Protein AF-A0ABD4REU6-F1 (afdb_monomer_lite)

Secondary structure (DSSP, 8-state):
--GGGGGGHHHHHHHHHHHHHHHHHHHHHHHT--HHHHHHHHHHHHHHHHHHHHHHHHHHHHS-TTSTTHHHHHHHHHHHHHHHHHHHHHHHHHHHHHHH--

Sequence (102 aa):
MYHFKFAFFPYIVLFIIVIVNFCKAIYSNKKKTERNFNKIDLIIDVFCGIAMWSGLMFQGVLADNSAGGYNVWAISLEIISIISFIIFIANLILVLKRSLGK

Structure (mmCIF, N/CA/C/O backbone):
data_AF-A0ABD4REU6-F1
#
_entry.id   AF-A0ABD4REU6-F1
#
loop_
_atom_site.group_PDB
_atom_site.id
_atom_site.type_symbol
_atom_site.label_atom_id
_atom_site.label_alt_id
_atom_site.label_comp_id
_atom_site.label_asym_id
_atom_site.label_entity_id
_atom_site.label_seq_id
_atom_site.pdbx_PDB_ins_code
_atom_site.Cartn_x
_atom_site.Cartn_y
_atom_site.Cartn_z
_atom_site.occupancy
_atom_site.B_iso_or_equiv
_atom_site.auth_seq_id
_atom_site.auth_comp_id
_atom_site.auth_asym_id
_atom_site.auth_atom_id
_atom_site.pdbx_PDB_model_num
ATOM 1 N N . MET A 1 1 ? 5.364 -1.482 -29.826 1.00 40.06 1 MET A N 1
ATOM 2 C CA . MET A 1 1 ? 4.263 -0.594 -29.379 1.00 40.06 1 MET A CA 1
ATOM 3 C C . MET A 1 1 ? 4.151 -0.664 -27.863 1.00 40.06 1 MET A C 1
ATOM 5 O O . MET A 1 1 ? 4.257 -1.745 -27.302 1.00 40.06 1 MET A O 1
ATOM 9 N N . TYR A 1 2 ? 4.008 0.496 -27.219 1.00 49.12 2 TYR A N 1
ATOM 10 C CA . TYR A 1 2 ? 4.106 0.767 -25.775 1.00 49.12 2 TYR A CA 1
ATOM 11 C C . TYR A 1 2 ? 2.969 0.160 -24.912 1.00 49.12 2 TYR A C 1
ATOM 13 O O . TYR A 1 2 ? 2.356 0.856 -24.106 1.00 49.12 2 TYR A O 1
ATOM 21 N N . HIS A 1 3 ? 2.683 -1.139 -25.031 1.00 54.34 3 HIS A N 1
ATOM 22 C CA . HIS A 1 3 ? 1.697 -1.817 -24.169 1.00 54.34 3 HIS A CA 1
ATOM 23 C C . HIS A 1 3 ? 2.209 -2.071 -22.748 1.00 54.34 3 HIS A C 1
ATOM 25 O O . HIS A 1 3 ? 1.415 -2.270 -21.833 1.00 54.34 3 HIS A O 1
ATOM 31 N N . PHE A 1 4 ? 3.524 -1.973 -22.542 1.00 58.59 4 PHE A N 1
ATOM 32 C CA . PHE A 1 4 ? 4.149 -2.173 -21.239 1.00 58.59 4 PHE A CA 1
ATOM 33 C C . PHE A 1 4 ? 3.623 -1.201 -20.168 1.00 58.59 4 PHE A C 1
ATOM 35 O O . PHE A 1 4 ? 3.435 -1.577 -19.018 1.00 58.59 4 PHE A O 1
ATOM 42 N N . LYS A 1 5 ? 3.255 0.027 -20.562 1.00 60.78 5 LYS A N 1
ATOM 43 C CA . LYS A 1 5 ? 2.659 1.020 -19.652 1.00 60.78 5 LYS A CA 1
ATOM 44 C C . LYS A 1 5 ? 1.301 0.581 -19.086 1.00 60.78 5 LYS A C 1
ATOM 46 O O . LYS A 1 5 ? 0.979 0.921 -17.953 1.00 60.78 5 LYS A O 1
ATOM 51 N N . PHE A 1 6 ? 0.516 -0.188 -19.843 1.00 65.06 6 PHE A N 1
ATOM 52 C CA . PHE A 1 6 ? -0.795 -0.668 -19.393 1.00 65.06 6 PHE A CA 1
ATOM 53 C C . PHE A 1 6 ? -0.690 -1.816 -18.389 1.00 65.06 6 PHE A C 1
ATOM 55 O O . PHE A 1 6 ? -1.573 -1.950 -17.546 1.00 65.06 6 PHE A O 1
ATOM 62 N N . ALA A 1 7 ? 0.408 -2.581 -18.406 1.00 67.75 7 ALA A N 1
ATOM 63 C CA . ALA A 1 7 ? 0.678 -3.596 -17.387 1.00 67.75 7 ALA A CA 1
ATOM 64 C C . ALA A 1 7 ? 0.836 -2.983 -15.983 1.00 67.75 7 ALA A C 1
ATOM 66 O O . ALA A 1 7 ? 0.648 -3.678 -14.988 1.00 67.75 7 ALA A O 1
ATOM 67 N N . PHE A 1 8 ? 1.125 -1.677 -15.900 1.00 70.31 8 PHE A N 1
ATOM 68 C CA . PHE A 1 8 ? 1.320 -0.965 -14.638 1.00 70.31 8 PHE A CA 1
ATOM 69 C C . PHE A 1 8 ? 0.095 -0.204 -14.123 1.00 70.31 8 PHE A C 1
ATOM 71 O O . PHE A 1 8 ? 0.068 0.231 -12.972 1.00 70.31 8 PHE A O 1
ATOM 78 N N . PHE A 1 9 ? -0.950 -0.075 -14.939 1.00 79.81 9 PHE A N 1
ATOM 79 C CA . PHE A 1 9 ? -2.207 0.544 -14.523 1.00 79.81 9 PHE A CA 1
ATOM 80 C C . PHE A 1 9 ? -2.870 -0.146 -13.309 1.00 79.81 9 PHE A C 1
ATOM 82 O O . PHE A 1 9 ? -3.343 0.568 -12.421 1.00 79.81 9 PHE A O 1
ATOM 89 N N . PRO A 1 10 ? -2.855 -1.491 -13.181 1.00 83.25 10 PRO A N 1
ATOM 90 C CA . PRO A 1 10 ? -3.411 -2.172 -12.014 1.00 83.25 10 PRO A CA 1
ATOM 91 C C . PRO A 1 10 ? -2.807 -1.713 -10.681 1.00 83.25 10 PRO A C 1
ATOM 93 O O . PRO A 1 10 ? -3.543 -1.593 -9.711 1.00 83.25 10 PRO A O 1
ATOM 96 N N . TYR A 1 11 ? -1.513 -1.376 -10.618 1.00 83.56 11 TYR A N 1
ATOM 97 C CA . TYR A 1 11 ? -0.877 -0.920 -9.370 1.00 83.56 11 TYR A CA 1
ATOM 98 C C . TYR A 1 11 ? -1.394 0.442 -8.915 1.00 83.56 11 TYR A C 1
ATOM 100 O O . TYR A 1 11 ? -1.559 0.664 -7.719 1.00 83.56 11 TYR A O 1
ATOM 108 N N . ILE A 1 12 ? -1.712 1.332 -9.859 1.00 85.38 12 ILE A N 1
ATOM 109 C CA . ILE A 1 12 ? -2.345 2.620 -9.553 1.00 85.38 12 ILE A CA 1
ATOM 110 C C . ILE A 1 12 ? -3.741 2.381 -8.970 1.00 85.38 12 ILE A C 1
ATOM 112 O O . ILE A 1 12 ? -4.106 2.988 -7.967 1.00 85.38 12 ILE A O 1
ATOM 116 N N . VAL A 1 13 ? -4.510 1.460 -9.558 1.00 88.25 13 VAL A N 1
ATOM 117 C CA . VAL A 1 13 ? -5.843 1.100 -9.054 1.00 88.25 13 VAL A CA 1
ATOM 118 C C . VAL A 1 13 ? -5.754 0.478 -7.657 1.00 88.25 13 VAL A C 1
ATOM 120 O O . VAL A 1 13 ? -6.482 0.899 -6.760 1.00 88.25 13 VAL A O 1
ATOM 123 N N . LEU A 1 14 ? -4.832 -0.465 -7.442 1.00 89.56 14 LEU A N 1
ATOM 124 C CA . LEU A 1 14 ? -4.586 -1.077 -6.132 1.00 89.56 14 LEU A CA 1
ATOM 125 C C . LEU A 1 14 ? -4.194 -0.024 -5.087 1.00 89.56 14 LEU A C 1
ATOM 127 O O . LEU A 1 14 ? -4.689 -0.056 -3.963 1.00 89.56 14 LEU A O 1
ATOM 131 N N . PHE A 1 15 ? -3.363 0.947 -5.463 1.00 88.25 15 PHE A N 1
ATOM 132 C CA . PHE A 1 15 ? -2.981 2.042 -4.577 1.00 88.25 15 PHE A CA 1
ATOM 133 C C . PHE A 1 15 ? -4.176 2.911 -4.173 1.00 88.25 15 PHE A C 1
ATOM 135 O O . PHE A 1 15 ? -4.344 3.232 -2.996 1.00 88.25 15 PHE A O 1
ATOM 142 N N . ILE A 1 16 ? -5.050 3.245 -5.127 1.00 90.69 16 ILE A N 1
ATOM 143 C CA . ILE A 1 16 ? -6.283 3.990 -4.848 1.00 90.69 16 ILE A CA 1
ATOM 144 C C . ILE A 1 16 ? -7.178 3.209 -3.877 1.00 90.69 16 ILE A C 1
ATOM 146 O O . ILE A 1 16 ? -7.713 3.806 -2.943 1.00 90.69 16 ILE A O 1
ATOM 150 N N . ILE A 1 17 ? -7.311 1.889 -4.048 1.00 91.75 17 ILE A N 1
ATOM 151 C CA . ILE A 1 17 ? -8.099 1.037 -3.140 1.00 91.75 17 ILE A CA 1
ATOM 152 C C . ILE A 1 17 ? -7.553 1.122 -1.708 1.00 91.75 17 ILE A C 1
ATOM 154 O O . ILE A 1 17 ? -8.325 1.387 -0.785 1.00 91.75 17 ILE A O 1
ATOM 158 N N . VAL A 1 18 ? -6.233 0.996 -1.528 1.00 91.12 18 VAL A N 1
ATOM 159 C CA . VAL A 1 18 ? -5.578 1.106 -0.211 1.00 91.12 18 VAL A CA 1
ATOM 160 C C . VAL A 1 18 ? -5.826 2.483 0.426 1.00 91.12 18 VAL A C 1
ATOM 162 O O . VAL A 1 18 ? -6.155 2.574 1.611 1.00 91.12 18 VAL A O 1
ATOM 165 N N . ILE A 1 19 ? -5.748 3.570 -0.352 1.00 90.31 19 ILE A N 1
ATOM 166 C CA . ILE A 1 19 ? -6.055 4.927 0.136 1.00 90.31 19 ILE A CA 1
ATOM 167 C C . ILE A 1 19 ? -7.518 5.039 0.582 1.00 90.31 19 ILE A C 1
ATOM 169 O O . ILE A 1 19 ? -7.802 5.587 1.651 1.00 90.31 19 ILE A O 1
ATOM 173 N N . VAL A 1 20 ? -8.459 4.538 -0.221 1.00 90.81 20 VAL A N 1
ATOM 174 C CA . VAL A 1 20 ? -9.895 4.598 0.092 1.00 90.81 20 VAL A CA 1
ATOM 175 C C . VAL A 1 20 ? -10.199 3.817 1.371 1.00 90.81 20 VAL A C 1
ATOM 177 O O . VAL A 1 20 ? -10.898 4.337 2.247 1.00 90.81 20 VAL A O 1
ATOM 180 N N . ASN A 1 21 ? -9.628 2.621 1.521 1.00 90.00 21 ASN A N 1
ATOM 181 C CA . ASN A 1 21 ? -9.785 1.792 2.715 1.00 90.00 21 ASN A CA 1
ATOM 182 C C . ASN A 1 21 ? -9.230 2.486 3.964 1.00 90.00 21 ASN A C 1
ATOM 184 O O . ASN A 1 21 ? -9.896 2.523 5.003 1.00 90.00 21 ASN A O 1
ATOM 188 N N . PHE A 1 22 ? -8.068 3.131 3.858 1.00 87.12 22 PHE A N 1
ATOM 189 C CA . PHE A 1 22 ? -7.492 3.908 4.953 1.00 87.12 22 PHE A CA 1
ATOM 190 C C . PHE A 1 22 ? -8.349 5.124 5.341 1.00 87.12 22 PHE A C 1
ATOM 192 O O . PHE A 1 22 ? -8.651 5.333 6.521 1.00 87.12 22 PHE A O 1
ATOM 199 N N . CYS A 1 23 ? -8.813 5.906 4.361 1.00 86.94 23 CYS A N 1
ATOM 200 C CA . CYS A 1 23 ? -9.713 7.040 4.593 1.00 86.94 23 CYS A CA 1
ATOM 201 C C . CYS A 1 23 ? -11.006 6.601 5.295 1.00 86.94 23 CYS A C 1
ATOM 203 O O . CYS A 1 23 ? -11.451 7.230 6.263 1.00 86.94 23 CYS A O 1
ATOM 205 N N . LYS A 1 24 ? -11.587 5.485 4.846 1.00 85.81 24 LYS A N 1
ATOM 206 C CA . LYS A 1 24 ? -12.783 4.884 5.441 1.00 85.81 24 LYS A CA 1
ATOM 207 C C . LYS A 1 24 ? -12.527 4.423 6.878 1.00 85.81 24 LYS A C 1
ATOM 209 O O . LYS A 1 24 ? -13.348 4.698 7.758 1.00 85.81 24 LYS A O 1
ATOM 214 N N . ALA A 1 25 ? -11.374 3.813 7.152 1.00 82.50 2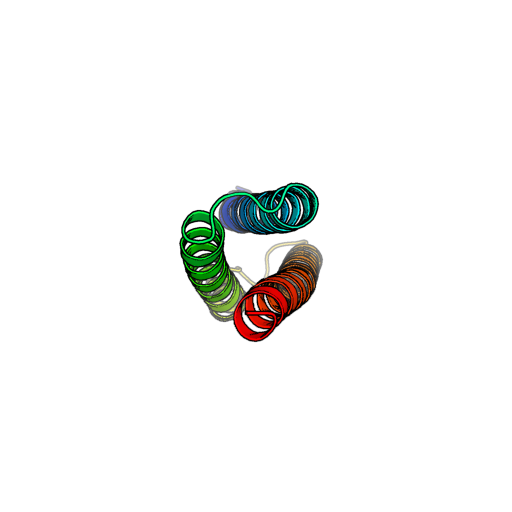5 ALA A N 1
ATOM 215 C CA . ALA A 1 25 ? -10.990 3.393 8.496 1.00 82.50 25 ALA A CA 1
ATOM 216 C C . ALA A 1 25 ? -10.848 4.578 9.466 1.00 82.50 25 ALA A C 1
ATOM 218 O O . ALA A 1 25 ? -11.374 4.515 10.584 1.00 82.50 25 ALA A O 1
ATOM 219 N N . ILE A 1 26 ? -10.226 5.684 9.035 1.00 82.75 26 ILE A N 1
ATOM 220 C CA . ILE A 1 26 ? -10.137 6.930 9.817 1.00 82.75 26 ILE A CA 1
ATOM 221 C C . ILE A 1 26 ? -11.533 7.493 10.108 1.00 82.75 26 ILE A C 1
ATOM 223 O O . ILE A 1 26 ? -11.840 7.836 11.255 1.00 82.75 26 ILE A O 1
ATOM 227 N N . TYR A 1 27 ? -12.389 7.587 9.088 1.00 82.56 27 TYR A N 1
ATOM 228 C CA . TYR A 1 27 ? -13.735 8.144 9.231 1.00 82.56 27 TYR A CA 1
ATOM 229 C C . TYR A 1 27 ? -14.605 7.314 10.186 1.00 82.56 27 TYR A C 1
ATOM 231 O O . TYR A 1 27 ? -15.242 7.861 11.092 1.00 82.56 27 TYR A O 1
ATOM 239 N N . SER A 1 28 ? -14.570 5.986 10.047 1.00 78.00 28 SER A N 1
ATOM 240 C CA . SER A 1 28 ? -15.266 5.050 10.938 1.00 78.00 28 SER A CA 1
ATOM 241 C C . SER A 1 28 ? -14.770 5.158 12.384 1.00 78.00 28 SER A C 1
ATOM 243 O O . SER A 1 28 ? -15.567 5.091 13.324 1.00 78.00 28 SER A O 1
ATOM 245 N N . ASN A 1 29 ? -13.466 5.389 12.583 1.00 74.56 29 ASN A N 1
ATOM 246 C CA . ASN A 1 29 ? -12.898 5.577 13.915 1.00 74.56 29 ASN A CA 1
ATOM 247 C C . ASN A 1 29 ? -13.414 6.865 14.581 1.00 74.56 29 ASN A C 1
ATOM 249 O O . ASN A 1 29 ? -13.765 6.843 15.760 1.00 74.56 29 ASN A O 1
ATOM 253 N N . LYS A 1 30 ? -13.556 7.963 13.821 1.00 74.88 30 LYS A N 1
ATOM 254 C CA . LYS A 1 30 ? -14.135 9.222 14.329 1.00 74.88 30 LYS A CA 1
ATOM 255 C C . LYS A 1 30 ? -15.603 9.077 14.743 1.00 74.88 30 LYS A C 1
ATOM 257 O O . LYS A 1 30 ? -15.989 9.613 15.776 1.00 74.88 30 L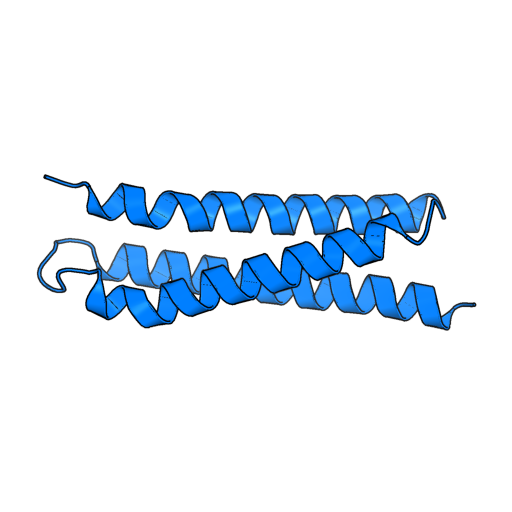YS A O 1
ATOM 262 N N . LYS A 1 31 ? -16.419 8.346 13.975 1.00 73.88 31 LYS A N 1
ATOM 263 C CA . LYS A 1 31 ? -17.861 8.179 14.254 1.00 73.88 31 LYS A CA 1
ATOM 264 C C . LYS A 1 31 ? -18.215 7.006 15.184 1.00 73.88 31 LYS A C 1
ATOM 266 O O . LYS A 1 31 ? -19.394 6.776 15.437 1.00 73.88 31 LYS A O 1
ATOM 271 N N . LYS A 1 32 ? -17.231 6.247 15.687 1.00 67.75 32 LYS A N 1
ATOM 272 C CA . LYS A 1 32 ? -17.437 4.993 16.448 1.00 67.75 32 LYS A CA 1
ATOM 273 C C . LYS A 1 32 ? -18.372 3.977 15.747 1.00 67.75 32 LYS A C 1
ATOM 275 O O . LYS A 1 32 ? -18.912 3.093 16.403 1.00 67.75 32 LYS A O 1
ATOM 280 N N . THR A 1 33 ? -18.510 4.040 14.422 1.00 62.09 33 THR A N 1
ATOM 281 C CA . THR A 1 33 ? -19.426 3.196 13.624 1.00 62.09 33 THR A CA 1
ATOM 282 C C . THR A 1 33 ? -18.842 1.800 13.348 1.00 62.09 33 THR A C 1
ATOM 284 O O . THR A 1 33 ? -17.656 1.580 13.569 1.00 62.09 33 THR A O 1
ATOM 287 N N . GLU A 1 34 ? -19.680 0.848 12.934 1.00 61.66 34 GLU A N 1
ATOM 288 C CA . GLU A 1 34 ? -19.459 -0.605 12.809 1.00 61.66 34 GLU A CA 1
ATOM 289 C C . GLU A 1 34 ? -18.017 -1.141 12.672 1.00 61.66 34 GLU A C 1
ATOM 291 O O . GLU A 1 34 ? -17.221 -0.724 11.833 1.00 61.66 34 GLU A O 1
ATOM 296 N N . ARG A 1 35 ? -17.708 -2.173 13.475 1.00 62.28 35 ARG A N 1
ATOM 297 C CA . ARG A 1 35 ? -16.393 -2.841 13.536 1.00 62.28 35 ARG A CA 1
ATOM 298 C C . ARG A 1 35 ? -16.101 -3.812 12.389 1.00 62.28 35 ARG A C 1
ATOM 300 O O . ARG A 1 35 ? -14.928 -4.073 12.135 1.00 62.28 35 ARG A O 1
ATOM 307 N N . ASN A 1 36 ? -17.122 -4.387 11.756 1.00 61.31 36 ASN A N 1
ATOM 308 C CA . ASN A 1 36 ? -16.929 -5.484 10.802 1.00 61.31 36 ASN A CA 1
ATOM 309 C C . ASN A 1 36 ? -16.418 -5.001 9.439 1.00 61.31 36 ASN A C 1
ATOM 311 O O . ASN A 1 36 ? -15.561 -5.663 8.857 1.00 61.31 36 ASN A O 1
ATOM 315 N N . PHE A 1 37 ? -16.844 -3.819 8.985 1.00 62.00 37 PHE A N 1
ATOM 316 C CA . PHE A 1 37 ? -16.372 -3.233 7.727 1.00 62.00 37 PHE A CA 1
ATOM 317 C C . PHE A 1 37 ? -14.854 -3.010 7.712 1.00 62.00 37 PHE A C 1
ATOM 319 O O . PHE A 1 37 ? -14.193 -3.408 6.760 1.00 62.00 37 PHE A O 1
ATOM 326 N N . ASN A 1 38 ? -14.277 -2.517 8.814 1.00 71.25 38 ASN A N 1
ATOM 327 C CA . ASN A 1 38 ? -12.834 -2.271 8.897 1.00 71.25 38 ASN A CA 1
ATOM 328 C C . ASN A 1 38 ? -11.979 -3.553 8.797 1.00 71.25 38 ASN A C 1
ATOM 330 O O . ASN A 1 38 ? -10.812 -3.468 8.430 1.00 71.25 38 ASN A O 1
ATOM 334 N N . LYS A 1 39 ? -12.516 -4.734 9.142 1.00 76.56 39 LYS A N 1
ATOM 335 C CA . LYS A 1 39 ? -11.771 -6.003 9.037 1.00 76.56 39 LYS A CA 1
ATOM 336 C C . LYS A 1 39 ? -11.711 -6.515 7.600 1.00 76.56 39 LYS A C 1
ATOM 338 O O . LYS A 1 39 ? -10.671 -7.012 7.186 1.00 76.56 39 LYS A O 1
ATOM 343 N N . ILE A 1 40 ? -12.815 -6.398 6.861 1.00 83.19 40 ILE A N 1
ATOM 344 C CA . ILE A 1 40 ? -12.877 -6.796 5.447 1.00 83.19 40 ILE A CA 1
ATOM 345 C C . ILE A 1 40 ? -11.975 -5.881 4.618 1.00 83.19 40 ILE A C 1
ATOM 347 O O . ILE A 1 40 ? -11.192 -6.377 3.815 1.00 83.19 40 ILE A O 1
ATOM 351 N N . ASP A 1 41 ? -12.016 -4.573 4.881 1.00 86.00 41 ASP A N 1
ATOM 352 C CA . ASP A 1 41 ? -11.148 -3.597 4.217 1.00 86.00 41 ASP A CA 1
ATOM 353 C C . ASP A 1 41 ? -9.654 -3.933 4.446 1.00 86.00 41 ASP A C 1
ATOM 355 O O . ASP A 1 41 ? -8.862 -3.905 3.509 1.00 86.00 41 ASP A O 1
ATOM 359 N N . LEU A 1 42 ? -9.276 -4.372 5.656 1.00 84.75 42 LEU A N 1
ATOM 360 C CA . LEU A 1 42 ? -7.908 -4.818 5.960 1.00 84.75 42 LEU A CA 1
ATOM 361 C C . LEU A 1 42 ? -7.506 -6.082 5.175 1.00 84.75 42 LEU A C 1
ATOM 363 O O . LEU A 1 42 ? -6.374 -6.187 4.712 1.00 84.75 42 LEU A O 1
ATOM 367 N N . ILE A 1 43 ? -8.419 -7.047 5.022 1.00 88.56 43 ILE A N 1
ATOM 368 C CA . ILE A 1 43 ? -8.177 -8.254 4.216 1.00 88.56 43 ILE A CA 1
ATOM 369 C C . ILE A 1 43 ? -7.965 -7.870 2.745 1.00 88.56 43 ILE A C 1
ATOM 371 O O . ILE A 1 43 ? -7.054 -8.389 2.102 1.00 88.56 43 ILE A O 1
ATOM 375 N N . ILE A 1 44 ? -8.766 -6.935 2.225 1.00 90.00 44 ILE A N 1
ATOM 376 C CA . ILE A 1 44 ? -8.605 -6.399 0.868 1.00 90.00 44 ILE A CA 1
ATOM 377 C C . ILE A 1 44 ? -7.233 -5.729 0.717 1.00 90.00 44 ILE A C 1
ATOM 379 O O . ILE A 1 44 ? -6.551 -5.985 -0.275 1.00 90.00 44 ILE A O 1
ATOM 383 N N . ASP A 1 45 ? -6.789 -4.943 1.702 1.00 90.19 45 ASP A N 1
ATOM 384 C CA . ASP A 1 45 ? -5.461 -4.318 1.673 1.00 90.19 45 ASP A CA 1
ATOM 385 C C . ASP A 1 45 ? -4.327 -5.363 1.658 1.00 90.19 45 ASP A C 1
ATOM 387 O O . ASP A 1 45 ? -3.342 -5.180 0.943 1.00 90.19 45 ASP A O 1
ATOM 391 N N . VAL A 1 46 ? -4.472 -6.491 2.371 1.00 90.94 46 VAL A N 1
ATOM 392 C CA . VAL A 1 46 ? -3.505 -7.608 2.317 1.00 90.94 46 VAL A CA 1
ATOM 393 C C . VAL A 1 46 ? -3.415 -8.184 0.904 1.00 90.94 46 VAL A C 1
ATOM 395 O O . VAL A 1 46 ? -2.312 -8.344 0.381 1.00 90.94 46 VAL A O 1
ATOM 398 N N . PHE A 1 47 ? -4.551 -8.457 0.255 1.00 92.25 47 PHE A N 1
ATOM 399 C CA . PHE A 1 47 ? -4.555 -8.932 -1.132 1.00 92.25 47 PHE A CA 1
ATOM 400 C C . PHE A 1 47 ? -3.951 -7.905 -2.096 1.00 92.25 47 PHE A C 1
ATOM 402 O O . PHE A 1 47 ? -3.206 -8.288 -2.999 1.00 92.25 47 PHE A O 1
ATOM 409 N N . CYS A 1 48 ? -4.202 -6.609 -1.878 1.00 91.44 48 CYS A N 1
ATOM 410 C CA . CYS A 1 48 ? -3.567 -5.545 -2.654 1.00 91.44 48 CYS A CA 1
ATOM 411 C C . CYS A 1 48 ? -2.043 -5.560 -2.481 1.00 91.44 48 CYS A C 1
ATOM 413 O O . CYS A 1 48 ? -1.320 -5.482 -3.471 1.00 91.44 48 CYS A O 1
ATOM 415 N N . GLY A 1 49 ? -1.551 -5.727 -1.251 1.00 88.19 49 GLY A N 1
ATOM 416 C CA . GLY A 1 49 ? -0.122 -5.840 -0.962 1.00 88.19 49 GLY A CA 1
ATOM 417 C C . GLY A 1 49 ? 0.530 -7.053 -1.630 1.00 88.19 49 GLY A C 1
ATOM 418 O O . GLY A 1 49 ? 1.582 -6.913 -2.251 1.00 88.19 49 GLY A O 1
ATOM 419 N N . ILE A 1 50 ? -0.116 -8.225 -1.576 1.00 88.69 50 ILE A N 1
ATOM 420 C CA . ILE A 1 50 ? 0.354 -9.441 -2.265 1.00 88.69 50 ILE A CA 1
ATOM 421 C C . ILE A 1 50 ? 0.438 -9.197 -3.777 1.00 88.69 50 ILE A C 1
ATOM 423 O O . ILE A 1 50 ? 1.452 -9.518 -4.391 1.00 88.69 50 ILE A O 1
ATOM 427 N N . ALA A 1 51 ? -0.588 -8.583 -4.372 1.00 88.19 51 ALA A N 1
ATOM 428 C CA . ALA A 1 51 ? -0.603 -8.272 -5.798 1.00 88.19 51 ALA A CA 1
ATOM 429 C C . ALA A 1 51 ? 0.513 -7.287 -6.196 1.00 88.19 51 ALA A C 1
ATOM 431 O O . ALA A 1 51 ? 1.197 -7.508 -7.196 1.00 88.19 51 ALA A O 1
ATOM 432 N N . MET A 1 52 ? 0.747 -6.239 -5.396 1.00 87.25 52 MET A N 1
ATOM 433 C CA . MET A 1 52 ? 1.857 -5.302 -5.613 1.00 87.25 52 MET A CA 1
ATOM 434 C C . MET A 1 52 ? 3.221 -5.997 -5.505 1.00 87.25 52 MET A C 1
ATOM 436 O O . MET A 1 52 ? 4.076 -5.806 -6.368 1.00 87.25 52 MET A O 1
ATOM 440 N N . TRP A 1 53 ? 3.406 -6.855 -4.498 1.00 86.06 53 TRP A N 1
ATOM 441 C CA . TRP A 1 53 ? 4.636 -7.624 -4.298 1.00 86.06 53 TRP A CA 1
ATOM 442 C C . TRP A 1 53 ? 4.932 -8.573 -5.461 1.00 86.06 53 TRP A C 1
ATOM 444 O O . TRP A 1 53 ? 6.046 -8.585 -5.986 1.00 86.06 53 TRP A O 1
ATOM 454 N N . SER A 1 54 ? 3.931 -9.342 -5.901 1.00 84.19 54 SER A N 1
ATOM 455 C CA . SER A 1 54 ? 4.056 -10.185 -7.092 1.00 84.19 54 SER A CA 1
ATOM 456 C C . SER A 1 54 ? 4.449 -9.351 -8.308 1.00 84.19 54 SER A C 1
ATOM 458 O O . SER A 1 54 ? 5.316 -9.753 -9.078 1.00 84.19 54 SER A O 1
ATOM 460 N N . GLY A 1 55 ? 3.883 -8.156 -8.443 1.00 80.75 55 GLY A N 1
ATOM 461 C CA . GLY A 1 55 ? 4.254 -7.230 -9.496 1.00 80.75 55 GLY A CA 1
ATOM 462 C C . GLY A 1 55 ? 5.701 -6.786 -9.503 1.00 80.75 55 GLY A C 1
ATOM 463 O O . GLY A 1 55 ? 6.337 -6.826 -10.551 1.00 80.75 55 GLY A O 1
ATOM 464 N N . LEU A 1 56 ? 6.232 -6.416 -8.338 1.00 81.50 56 LEU A N 1
ATOM 465 C CA . LEU A 1 56 ? 7.643 -6.063 -8.189 1.00 81.50 56 LEU A CA 1
ATOM 466 C C . LEU A 1 56 ? 8.557 -7.244 -8.542 1.00 81.50 56 LEU A C 1
ATOM 468 O O . LEU A 1 56 ? 9.546 -7.060 -9.247 1.00 81.50 56 LEU A O 1
ATOM 472 N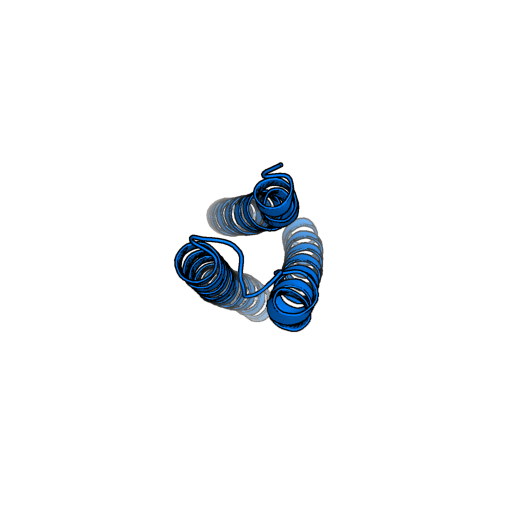 N . MET A 1 57 ? 8.200 -8.460 -8.115 1.00 80.75 57 MET A N 1
ATOM 473 C CA . MET A 1 57 ? 8.971 -9.676 -8.407 1.00 80.75 57 MET A CA 1
ATOM 474 C C . MET A 1 57 ? 8.988 -10.021 -9.896 1.00 80.75 57 MET A C 1
ATOM 476 O O . MET A 1 57 ? 10.024 -10.403 -10.437 1.00 80.75 57 MET A O 1
ATOM 480 N N . PHE A 1 58 ? 7.853 -9.862 -10.577 1.00 75.31 58 PHE A N 1
ATOM 481 C CA . PHE A 1 58 ? 7.743 -10.162 -12.001 1.00 75.31 58 PHE A CA 1
ATOM 482 C C . PHE A 1 58 ?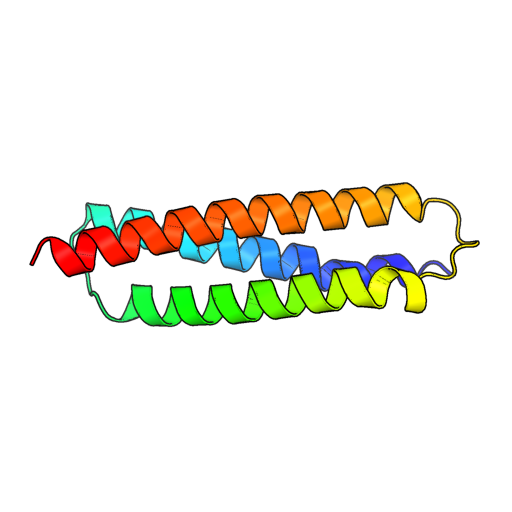 8.068 -8.967 -12.903 1.00 75.31 58 PHE A C 1
ATOM 484 O O . PHE A 1 58 ? 8.134 -9.154 -14.117 1.00 75.31 58 PHE A O 1
ATOM 491 N N . GLN A 1 59 ? 8.345 -7.768 -12.369 1.00 71.81 59 GLN A N 1
ATOM 492 C CA . GLN A 1 59 ? 8.636 -6.599 -13.206 1.00 71.81 59 GLN A CA 1
ATOM 493 C C . GLN A 1 59 ? 9.867 -6.817 -14.088 1.00 71.81 59 GLN A C 1
ATOM 495 O O . GLN A 1 59 ? 9.851 -6.383 -15.228 1.00 71.81 59 GLN A O 1
ATOM 500 N N . GLY A 1 60 ? 10.897 -7.516 -13.594 1.00 63.91 60 GLY A N 1
ATOM 501 C CA . GLY A 1 60 ? 12.121 -7.798 -14.356 1.00 63.91 60 GLY A CA 1
ATOM 502 C C . GLY A 1 60 ? 11.979 -8.931 -15.377 1.00 63.91 60 GLY A C 1
ATOM 503 O O . GLY A 1 60 ? 12.825 -9.067 -16.253 1.00 63.91 60 GLY A O 1
ATOM 504 N N . VAL A 1 61 ? 10.919 -9.740 -15.268 1.00 66.94 61 VAL A N 1
ATOM 505 C CA . VAL A 1 61 ? 10.560 -10.781 -16.250 1.00 66.94 61 VAL A CA 1
ATOM 506 C C . VAL A 1 61 ? 9.619 -10.211 -17.312 1.00 66.94 61 VAL A C 1
ATOM 508 O O . VAL A 1 61 ? 9.691 -10.584 -18.478 1.00 66.94 61 VAL A O 1
ATOM 511 N N . LEU A 1 62 ? 8.721 -9.311 -16.904 1.00 61.66 62 LEU A N 1
ATOM 512 C CA . LEU A 1 62 ? 7.748 -8.665 -17.778 1.00 61.66 62 LEU A CA 1
ATOM 513 C C . LEU A 1 62 ? 8.372 -7.507 -18.557 1.00 61.66 62 LEU A C 1
ATOM 515 O O . LEU A 1 62 ? 7.998 -7.277 -19.707 1.00 61.66 62 LEU A O 1
ATOM 519 N N . ALA A 1 63 ? 9.296 -6.770 -17.940 1.00 59.28 63 ALA A N 1
ATOM 520 C CA . ALA A 1 63 ? 10.036 -5.728 -18.613 1.00 59.28 63 ALA A CA 1
ATOM 521 C C . ALA A 1 63 ? 11.036 -6.363 -19.554 1.00 59.28 63 ALA A C 1
ATOM 523 O O . ALA A 1 63 ? 12.018 -6.978 -19.149 1.00 59.28 63 ALA A O 1
ATOM 524 N N . ASP A 1 64 ? 10.810 -6.131 -20.836 1.00 62.53 64 ASP A N 1
ATOM 525 C CA . ASP A 1 64 ? 11.912 -6.050 -21.764 1.00 62.53 64 ASP A CA 1
ATOM 526 C C . ASP A 1 64 ? 12.886 -4.990 -21.214 1.00 62.53 64 ASP A C 1
ATOM 528 O O . ASP A 1 64 ? 12.644 -3.790 -21.340 1.00 62.53 64 ASP A O 1
ATOM 532 N N . ASN A 1 65 ? 13.946 -5.423 -20.519 1.00 63.03 65 ASN A N 1
ATOM 533 C CA . ASN A 1 65 ? 14.935 -4.547 -19.872 1.00 63.03 65 ASN A CA 1
ATOM 534 C C . ASN A 1 65 ? 15.652 -3.624 -20.875 1.00 63.03 65 ASN A C 1
ATOM 536 O O . ASN A 1 65 ? 16.391 -2.726 -20.473 1.00 63.03 65 ASN A O 1
ATOM 540 N N . SER A 1 66 ? 15.433 -3.834 -22.176 1.00 61.50 66 SER A N 1
ATOM 541 C CA . SER A 1 66 ? 15.901 -2.967 -23.252 1.00 61.50 66 SER A CA 1
ATOM 542 C C . SER A 1 66 ? 14.913 -1.843 -23.622 1.00 61.50 66 SER A C 1
ATOM 544 O O . SER A 1 66 ? 15.257 -0.937 -24.383 1.00 61.50 66 SER A O 1
ATOM 546 N N . ALA A 1 67 ? 13.704 -1.831 -23.046 1.00 66.06 67 ALA A N 1
ATOM 547 C CA . ALA A 1 67 ? 12.698 -0.804 -23.282 1.00 66.06 67 ALA A CA 1
ATOM 548 C C . ALA A 1 67 ? 13.071 0.532 -22.614 1.00 66.06 67 ALA A C 1
ATOM 550 O O . ALA A 1 67 ? 13.224 0.647 -21.393 1.00 66.06 67 ALA A O 1
ATOM 551 N N . GLY A 1 68 ? 13.157 1.590 -23.425 1.00 65.19 68 GLY A N 1
ATOM 552 C CA . GLY A 1 68 ? 13.460 2.940 -22.953 1.00 65.19 68 GLY A CA 1
ATOM 553 C C . GLY A 1 68 ? 12.496 3.415 -21.857 1.00 65.19 68 GLY A C 1
ATOM 554 O O . GLY A 1 68 ? 11.275 3.409 -22.033 1.00 65.19 68 GLY A O 1
ATOM 555 N N . GLY A 1 69 ? 13.056 3.856 -20.728 1.00 69.75 69 GLY A N 1
ATOM 556 C CA . GLY A 1 69 ? 12.304 4.373 -19.581 1.00 69.75 69 GLY A CA 1
ATOM 557 C C . GLY A 1 69 ? 11.896 3.328 -18.538 1.00 69.75 69 GLY A C 1
ATOM 558 O O . GLY A 1 69 ? 11.263 3.711 -17.557 1.00 69.75 69 GLY A O 1
ATOM 559 N N . TYR A 1 70 ? 12.274 2.053 -18.697 1.00 72.06 70 TYR A N 1
ATOM 560 C CA . TYR A 1 70 ? 12.032 0.982 -17.716 1.00 72.06 70 TYR A CA 1
ATOM 561 C C . TYR A 1 70 ? 12.385 1.388 -16.275 1.00 72.06 70 TYR A C 1
ATOM 563 O O . TYR A 1 70 ? 11.544 1.269 -15.387 1.00 72.06 70 TYR A O 1
ATOM 571 N N . ASN A 1 71 ? 13.573 1.966 -16.062 1.00 77.31 71 ASN A N 1
ATOM 572 C CA . ASN A 1 71 ? 14.024 2.388 -14.731 1.00 77.31 71 ASN A CA 1
ATOM 573 C C . ASN A 1 71 ? 13.063 3.378 -14.060 1.00 77.31 71 ASN A C 1
ATOM 575 O O . ASN A 1 71 ? 12.817 3.275 -12.865 1.00 77.31 71 ASN A O 1
ATOM 579 N N . VAL A 1 72 ? 12.484 4.315 -14.816 1.00 79.94 72 VAL A N 1
ATOM 580 C CA . VAL A 1 72 ? 11.549 5.307 -14.258 1.00 79.94 72 VAL A CA 1
ATOM 581 C C . VAL A 1 72 ? 10.265 4.628 -13.776 1.00 79.94 72 VAL A C 1
ATOM 583 O O . VAL A 1 72 ? 9.738 4.976 -12.720 1.00 79.94 72 VAL A O 1
ATOM 586 N N . TRP A 1 73 ? 9.775 3.633 -14.518 1.00 76.56 73 TRP A N 1
ATOM 587 C CA . TRP A 1 73 ? 8.575 2.879 -14.150 1.00 76.56 73 TRP A CA 1
ATOM 588 C C . TRP A 1 73 ? 8.817 1.944 -12.970 1.00 76.56 73 TRP A C 1
ATOM 590 O O . TRP A 1 73 ? 8.003 1.922 -12.051 1.00 76.56 73 TRP A O 1
ATOM 600 N N . ALA A 1 74 ? 9.951 1.244 -12.966 1.00 78.69 74 ALA A N 1
ATOM 601 C CA . ALA A 1 74 ? 10.369 0.386 -11.864 1.00 78.69 74 ALA A CA 1
ATOM 602 C C . ALA A 1 74 ? 10.462 1.175 -10.547 1.00 78.69 74 ALA A C 1
ATOM 604 O O . ALA A 1 74 ? 9.839 0.798 -9.557 1.00 78.69 74 ALA A O 1
ATOM 605 N N . ILE A 1 75 ? 11.136 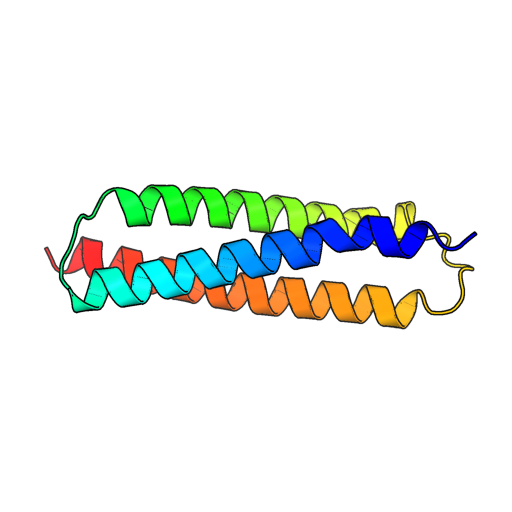2.331 -10.569 1.00 84.25 75 ILE A N 1
ATOM 606 C CA . ILE A 1 75 ? 11.233 3.231 -9.409 1.00 84.25 75 ILE A CA 1
ATOM 607 C C . ILE A 1 75 ? 9.843 3.720 -8.977 1.00 84.25 75 ILE A C 1
ATOM 609 O O . ILE A 1 75 ? 9.533 3.758 -7.789 1.00 84.25 75 ILE A O 1
ATOM 613 N N . SER A 1 76 ? 8.973 4.073 -9.927 1.00 84.25 76 SER A N 1
ATOM 614 C CA . SER A 1 76 ? 7.619 4.543 -9.604 1.00 84.25 76 SER A CA 1
ATOM 615 C C . SER A 1 76 ? 6.777 3.462 -8.912 1.00 84.25 76 SER A C 1
ATOM 617 O O . SER A 1 76 ? 6.063 3.761 -7.957 1.00 84.25 76 SER A O 1
ATOM 619 N N . LEU A 1 77 ? 6.868 2.205 -9.356 1.00 84.38 77 LEU A N 1
ATOM 620 C CA . LEU A 1 77 ? 6.166 1.071 -8.739 1.00 84.38 77 LEU A CA 1
ATOM 621 C C . LEU A 1 77 ? 6.695 0.744 -7.355 1.00 84.38 77 LEU A C 1
ATOM 623 O O . LEU A 1 77 ? 5.909 0.449 -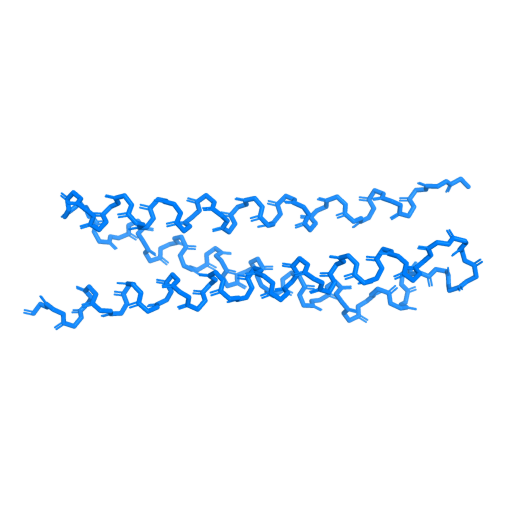6.454 1.00 84.38 77 LEU A O 1
ATOM 627 N N . GLU A 1 78 ? 8.012 0.798 -7.190 1.00 86.31 78 GLU A N 1
ATOM 628 C CA . GLU A 1 78 ? 8.659 0.619 -5.901 1.00 86.31 78 GLU A CA 1
ATOM 629 C C . GLU A 1 78 ? 8.157 1.674 -4.907 1.00 86.31 78 GLU A C 1
ATOM 631 O O . GLU A 1 78 ? 7.674 1.324 -3.830 1.00 86.31 78 GLU A O 1
ATOM 636 N N . ILE A 1 79 ? 8.135 2.951 -5.308 1.00 89.62 79 ILE A N 1
ATOM 637 C CA . ILE A 1 79 ? 7.596 4.049 -4.493 1.00 89.62 79 ILE A CA 1
ATOM 638 C C . ILE A 1 79 ? 6.123 3.811 -4.140 1.00 89.62 79 ILE A C 1
ATOM 640 O O . ILE A 1 79 ? 5.755 3.905 -2.968 1.00 89.62 79 ILE A O 1
ATOM 644 N N . ILE A 1 80 ? 5.274 3.479 -5.120 1.00 89.31 80 ILE A N 1
ATOM 645 C CA . ILE A 1 80 ? 3.847 3.211 -4.876 1.00 89.31 80 ILE A CA 1
ATOM 646 C C . ILE A 1 80 ? 3.678 2.056 -3.887 1.00 89.31 80 ILE A C 1
ATOM 648 O O . ILE A 1 80 ? 2.863 2.147 -2.967 1.00 89.31 80 ILE A O 1
ATOM 652 N N . SER A 1 81 ? 4.463 0.992 -4.034 1.00 87.81 81 SER A N 1
ATOM 653 C CA . SER A 1 81 ? 4.386 -0.187 -3.173 1.00 87.81 81 SER A CA 1
ATOM 654 C C . SER A 1 81 ? 4.826 0.128 -1.742 1.00 87.81 81 SER A C 1
ATOM 656 O O . SER A 1 81 ? 4.137 -0.248 -0.795 1.00 87.81 81 SER A O 1
ATOM 658 N N . ILE A 1 82 ? 5.914 0.887 -1.567 1.00 90.81 82 ILE A N 1
ATOM 659 C CA . ILE A 1 82 ? 6.396 1.326 -0.249 1.00 90.81 82 ILE A CA 1
ATOM 660 C C . ILE A 1 82 ? 5.355 2.218 0.435 1.00 90.81 82 ILE A C 1
ATOM 662 O O . ILE A 1 82 ? 5.013 1.987 1.595 1.00 90.81 82 ILE A O 1
ATOM 666 N N . ILE A 1 83 ? 4.809 3.213 -0.272 1.00 92.50 83 ILE A N 1
ATOM 667 C CA . ILE A 1 83 ? 3.790 4.110 0.293 1.00 92.50 83 ILE A CA 1
ATOM 668 C C . ILE A 1 83 ? 2.531 3.318 0.667 1.00 92.50 83 ILE A C 1
ATOM 670 O O . ILE A 1 83 ? 2.002 3.493 1.766 1.00 92.50 83 ILE A O 1
ATOM 674 N N . SER A 1 84 ? 2.077 2.409 -0.201 1.00 89.25 84 SER A N 1
ATOM 675 C CA . SER A 1 84 ? 0.935 1.527 0.078 1.00 89.25 84 SER A CA 1
ATOM 676 C C . SER A 1 84 ? 1.163 0.687 1.329 1.00 89.25 84 SER A C 1
ATOM 678 O O . SER A 1 84 ? 0.271 0.567 2.167 1.00 89.25 84 SER A O 1
ATOM 680 N N . PHE A 1 85 ? 2.371 0.146 1.492 1.00 89.12 85 PHE A N 1
ATOM 681 C CA . PHE A 1 85 ? 2.738 -0.642 2.660 1.00 89.12 85 PHE A CA 1
ATOM 682 C C . PHE A 1 85 ? 2.711 0.193 3.947 1.00 89.12 85 PHE A C 1
ATOM 684 O O . PHE A 1 85 ? 2.146 -0.242 4.949 1.00 89.12 85 PHE A O 1
ATOM 691 N N . ILE A 1 86 ? 3.232 1.423 3.920 1.00 92.00 86 ILE A N 1
ATOM 692 C CA . ILE A 1 86 ? 3.164 2.346 5.066 1.00 92.00 86 ILE A CA 1
ATOM 693 C C . ILE A 1 86 ? 1.704 2.630 5.452 1.00 92.00 86 ILE A C 1
ATOM 695 O O . ILE A 1 86 ? 1.353 2.569 6.634 1.00 92.00 86 ILE A O 1
ATOM 699 N N . ILE A 1 87 ? 0.842 2.900 4.467 1.00 91.38 87 ILE A N 1
ATOM 700 C CA . ILE A 1 87 ? -0.591 3.141 4.693 1.00 91.38 87 ILE A CA 1
ATOM 701 C C . ILE A 1 87 ? -1.260 1.900 5.293 1.00 91.38 87 ILE A C 1
ATOM 703 O O . ILE A 1 87 ? -2.021 2.020 6.254 1.00 91.38 87 ILE A O 1
ATOM 707 N N . PHE A 1 88 ? -0.945 0.711 4.781 1.00 88.12 88 PHE A N 1
ATOM 708 C CA . PHE A 1 88 ? -1.458 -0.546 5.315 1.00 88.12 88 PHE A CA 1
ATOM 709 C C . PHE A 1 88 ? -1.077 -0.745 6.789 1.00 88.12 88 PHE A C 1
ATOM 711 O O . PHE A 1 88 ? -1.946 -1.043 7.610 1.00 88.12 88 PHE A O 1
ATOM 718 N N . ILE A 1 89 ? 0.188 -0.515 7.160 1.00 89.00 89 ILE A N 1
ATOM 719 C CA . ILE A 1 89 ? 0.636 -0.601 8.559 1.00 89.00 89 ILE A CA 1
ATOM 720 C C . ILE A 1 89 ? -0.117 0.406 9.438 1.00 89.00 89 ILE A C 1
ATOM 722 O O . ILE A 1 89 ? -0.583 0.054 10.524 1.00 89.00 89 ILE A O 1
ATOM 726 N N . ALA A 1 90 ? -0.305 1.641 8.967 1.00 88.06 90 ALA A N 1
ATOM 727 C CA . ALA A 1 90 ? -1.095 2.638 9.686 1.00 88.06 90 ALA A CA 1
ATOM 728 C C . ALA A 1 90 ? -2.562 2.195 9.865 1.00 88.06 90 ALA A C 1
ATOM 730 O O . ALA A 1 90 ? -3.130 2.358 10.952 1.00 88.06 90 ALA A O 1
ATOM 731 N N . ASN A 1 91 ? -3.165 1.594 8.833 1.00 86.88 91 ASN A N 1
ATOM 732 C CA . ASN A 1 91 ? -4.521 1.047 8.888 1.00 86.88 91 ASN A CA 1
ATOM 733 C C . ASN A 1 91 ? -4.621 -0.097 9.914 1.00 86.88 91 ASN A C 1
ATOM 735 O O . ASN A 1 91 ? -5.510 -0.114 10.768 1.00 86.88 91 ASN A O 1
ATOM 739 N N . LEU A 1 92 ? -3.645 -1.007 9.903 1.00 85.75 92 LEU A N 1
ATOM 740 C CA . LEU A 1 92 ? -3.544 -2.126 10.835 1.00 85.75 92 LEU A CA 1
ATOM 741 C C . LEU A 1 92 ? -3.440 -1.651 12.292 1.00 85.75 92 LEU A C 1
ATOM 743 O O . LEU A 1 92 ? -4.190 -2.126 13.147 1.00 85.75 92 LEU A O 1
ATOM 747 N N . ILE A 1 93 ? -2.589 -0.660 12.574 1.00 86.44 93 ILE A N 1
ATOM 748 C CA . ILE A 1 93 ? -2.460 -0.062 13.914 1.00 86.44 93 ILE A CA 1
ATOM 749 C C . ILE A 1 93 ? -3.792 0.548 14.374 1.00 86.44 93 ILE A C 1
ATOM 751 O O . ILE A 1 93 ? -4.208 0.332 15.517 1.00 86.44 93 ILE A O 1
ATOM 755 N N . LEU A 1 94 ? -4.490 1.284 13.501 1.00 82.44 94 LEU A N 1
ATOM 756 C CA . LEU A 1 94 ? -5.798 1.872 13.813 1.00 82.44 94 LEU A CA 1
ATOM 757 C C . LEU A 1 94 ? -6.837 0.803 14.174 1.00 82.44 94 LEU A C 1
ATOM 759 O O . LEU A 1 94 ? -7.567 0.957 15.160 1.00 82.44 94 LEU A O 1
ATOM 763 N N . VAL A 1 95 ? -6.891 -0.287 13.407 1.00 79.94 95 VAL A N 1
ATOM 764 C CA . VAL A 1 95 ? -7.811 -1.405 13.653 1.00 79.94 95 VAL A CA 1
ATOM 765 C C . VAL A 1 95 ? -7.473 -2.125 14.963 1.00 79.94 95 VAL A C 1
ATOM 767 O O . VAL A 1 95 ? -8.376 -2.369 15.771 1.00 79.94 95 VAL A O 1
ATOM 770 N N . LEU A 1 96 ? -6.192 -2.405 15.227 1.00 81.44 96 LEU A N 1
ATOM 771 C CA . LEU A 1 96 ? -5.740 -3.065 16.458 1.00 81.44 96 LEU A CA 1
ATOM 772 C C . LEU A 1 96 ? -6.017 -2.221 17.705 1.00 81.44 96 LEU A C 1
ATOM 774 O O . LEU A 1 96 ? -6.609 -2.724 18.661 1.00 81.44 96 LEU A O 1
ATOM 778 N N . LYS A 1 97 ? -5.680 -0.924 17.679 1.00 79.88 97 LYS A N 1
ATOM 779 C CA . LYS A 1 97 ? -5.958 0.008 18.786 1.00 79.88 97 LYS A CA 1
ATOM 780 C C . LYS A 1 97 ? -7.445 0.029 19.134 1.00 79.88 97 LYS A C 1
ATOM 782 O O . LYS A 1 97 ? -7.822 0.034 20.304 1.00 79.88 97 LYS A O 1
ATOM 787 N N . ARG A 1 98 ? -8.308 -0.003 18.118 1.00 71.56 98 ARG A N 1
ATOM 788 C CA . ARG A 1 98 ? -9.763 -0.030 18.297 1.00 71.56 98 ARG A CA 1
ATOM 789 C C . ARG A 1 98 ? -10.281 -1.368 18.824 1.00 71.56 98 ARG A C 1
ATOM 791 O O . ARG A 1 98 ? -11.331 -1.388 19.468 1.00 71.56 98 ARG A O 1
ATOM 798 N N . SER A 1 99 ? -9.591 -2.471 18.537 1.00 68.81 99 SER A N 1
ATOM 799 C CA . SER A 1 99 ? -9.919 -3.796 19.069 1.00 68.81 99 SER A CA 1
ATOM 800 C C . SER A 1 99 ? -9.550 -3.927 20.549 1.00 68.81 99 SER A C 1
ATOM 802 O O . SER A 1 99 ? -10.368 -4.452 21.298 1.00 68.81 99 SER A O 1
ATOM 804 N N . LEU A 1 100 ? -8.375 -3.418 20.944 1.00 64.38 100 LEU A N 1
ATOM 805 C CA . LEU A 1 100 ? -7.835 -3.449 22.312 1.00 64.38 100 LEU A CA 1
ATOM 806 C C . LEU A 1 100 ? -8.488 -2.443 23.269 1.00 64.38 100 LEU A C 1
ATOM 808 O O . LEU A 1 100 ? -8.550 -2.702 24.459 1.00 64.38 100 LEU A O 1
ATOM 812 N N . GLY A 1 101 ? -8.987 -1.304 22.776 1.00 60.75 101 GLY A N 1
ATOM 813 C CA . GLY A 1 101 ? -9.733 -0.327 23.588 1.00 60.75 101 GLY A CA 1
ATOM 814 C C . GLY A 1 101 ? -11.174 -0.744 23.919 1.00 60.75 101 GLY A C 1
ATOM 815 O O . GLY A 1 101 ? -12.034 0.126 24.049 1.00 60.75 101 GLY A O 1
ATOM 816 N N . LYS A 1 102 ? -11.454 -2.051 23.942 1.00 48.38 102 LYS A N 1
ATOM 817 C CA . LYS A 1 102 ? -12.701 -2.659 24.413 1.00 48.38 102 LYS A CA 1
ATOM 818 C C . LYS A 1 102 ? -12.425 -3.334 25.744 1.00 48.38 102 LYS A C 1
ATOM 820 O O . LYS A 1 102 ? -13.345 -3.296 26.580 1.00 48.38 102 LYS A O 1
#

Foldseek 3Di:
DPCVVVVCVVLVVLLVLLVVLLVVLVVCLVVVDDLPSLVVSLVSLVVSLVVLVVCLVCLVVSDPVPDPCSVVSSVVSVVSSVVSVVSSVVSVVSSVVSVVVD

Radius of gyration: 16.33 Å; chains: 1; bounding box: 35×20×54 Å

pLDDT: mean 78.33, std 11.89, range [40.06, 92.5]

Organism: NCBI:txid46867